Protein 8JNN (pdb70)

Organism: Porphyridium purpureum (NCBI:txid35688)

B-factor: mean 106.8, std 32.34, range [47.93, 183.46]

Radius of gyration: 31.14 Å; Cα contacts (8 Å, |Δi|>4): 110; chains: 1; bounding box: 94×41×76 Å

Secondary structure (DSSP, 8-state):
--S-SSGGGGSSS----S-------SSSTT----TTTTS-GGGSSS-SSSSSTT-TTTTTHHHHHHHHHHHHHTT-S-HHHHHHHHHTT--HHHHHHHHHTTTTS-----TTTS--TTSS--SS-----S---

Foldseek 3Di:
DDDDAFPCCVHDDNGPHDDDDDQDDDPDPVDDDQQLPPDDQLQFLAHPDDDQLRHQVNAPHPVVSRVRRVCVVVPVAGRPQLNVQSRVVDHNVRSRVVRNPPPPDDPPDDPVPDDDPVPDPDDPDDPDDPPDD

Sequence (133 aa):
EDFLQTGPERAGVGRQDKTVDAPPQFGEPGYVTPAYQRVKVSSLGISVFEDDANAVTKVGGIKAVMEVAEKVASGELKTEEFEEGLKAGLSLDLALEKMEEEAAAGDLLPDYLKPLPEDTPRKGMTWKNYVGR

Structure (mmCIF, N/CA/C/O backbone):
data_8JNN
#
_entry.id   8JNN
#
loop_
_atom_site.group_PDB
_atom_site.id
_atom_site.type_symbol
_atom_site.label_atom_id
_atom_site.label_alt_id
_atom_site.label_comp_id
_atom_site.label_asym_id
_atom_site.label_entity_id
_atom_site.label_seq_id
_atom_site.pdbx_PDB_ins_code
_atom_site.Cartn_x
_atom_site.Cartn_y
_atom_site.Cartn_z
_atom_site.occupancy
_atom_site.B_iso_or_equiv
_atom_site.auth_seq_id
_atom_site.auth_comp_id
_atom_site.auth_asym_id
_atom_site.auth_atom_id
_atom_site.pdbx_PDB_model_num
ATOM 1 N N . GLU A 1 161 ? 421.603 349.683 497.416 1.00 86.82 1 GLU A N 1
ATOM 2 C CA . GLU A 1 161 ? 420.435 350.496 497.104 1.00 86.82 1 GLU A CA 1
ATOM 3 C C . GLU A 1 161 ? 419.705 350.881 498.384 1.00 86.82 1 GLU A C 1
ATOM 4 O O . GLU A 1 161 ? 420.300 351.424 499.308 1.00 86.82 1 GLU A O 1
ATOM 10 N N . ASP A 1 162 ? 418.416 350.561 498.443 1.00 91.10 2 ASP A N 1
ATOM 11 C CA . ASP A 1 162 ? 417.559 350.955 499.553 1.00 91.10 2 ASP A CA 1
ATOM 12 C C . ASP A 1 162 ? 416.535 349.861 499.814 1.00 91.10 2 ASP A C 1
ATOM 13 O O . ASP A 1 162 ? 416.758 348.700 499.457 1.00 91.10 2 ASP A O 1
ATOM 18 N N . PHE A 1 163 ? 415.434 350.236 500.453 1.00 80.14 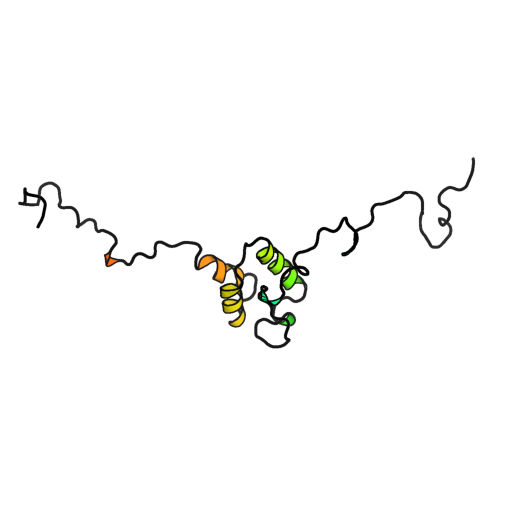3 PHE A N 1
ATOM 19 C CA . PHE A 1 163 ? 414.524 349.341 501.132 1.00 80.14 3 PHE A CA 1
ATOM 20 C C . PHE A 1 163 ? 413.881 348.344 500.180 1.00 80.14 3 PHE A C 1
ATOM 21 O O . PHE A 1 163 ? 413.909 348.515 498.959 1.00 80.14 3 PHE A O 1
ATOM 29 N N . LEU A 1 164 ? 413.390 347.252 500.778 1.00 73.95 4 LEU A N 1
ATOM 30 C CA . LEU A 1 164 ? 412.556 346.243 500.142 1.00 73.95 4 LEU A CA 1
ATOM 31 C C . LEU A 1 164 ? 411.530 346.821 499.195 1.00 73.95 4 LEU A C 1
ATOM 32 O O . LEU A 1 164 ? 410.781 347.741 499.524 1.00 73.95 4 LEU A O 1
ATOM 37 N N . GLN A 1 165 ? 411.553 346.285 498.010 1.00 86.23 5 GLN A N 1
ATOM 38 C CA . GLN A 1 165 ? 410.475 346.361 497.061 1.00 86.23 5 GLN A CA 1
ATOM 39 C C . GLN A 1 165 ? 409.869 344.966 497.076 1.00 86.23 5 GLN A C 1
ATOM 40 O O . GLN A 1 165 ? 410.590 343.979 497.260 1.00 86.23 5 GLN A O 1
ATOM 46 N N . THR A 1 166 ? 408.536 344.903 496.943 1.00 86.10 6 THR A N 1
ATOM 47 C CA . THR A 1 166 ? 407.770 343.691 496.666 1.00 86.10 6 THR A CA 1
ATOM 48 C C . THR A 1 166 ? 408.010 342.572 497.667 1.00 86.10 6 THR A C 1
ATOM 49 O O . THR A 1 166 ? 408.708 341.616 497.347 1.00 86.10 6 THR A O 1
ATOM 53 N N . GLY A 1 167 ? 407.473 342.706 498.877 1.00 91.92 7 GLY A N 1
ATOM 54 C CA . GLY A 1 167 ? 407.760 341.831 500.001 1.00 91.92 7 GLY A CA 1
ATOM 55 C C . GLY A 1 167 ? 407.667 340.315 499.854 1.00 91.92 7 GLY A C 1
ATOM 56 O O . GLY A 1 167 ? 408.605 339.591 500.190 1.00 91.92 7 GLY A O 1
ATOM 57 N N . PRO A 1 168 ? 406.533 339.794 499.393 1.00 90.21 8 PRO A N 1
ATOM 58 C CA . PRO A 1 168 ? 406.404 338.333 499.283 1.00 90.21 8 PRO A CA 1
ATOM 59 C C . PRO A 1 168 ? 407.101 337.701 498.089 1.00 90.21 8 PRO A C 1
ATOM 60 O O . PRO A 1 168 ? 406.775 336.558 497.760 1.00 90.21 8 PRO A O 1
ATOM 64 N N . GLU A 1 169 ? 408.053 338.381 497.448 1.00 85.74 9 GLU A N 1
ATOM 65 C CA . GLU A 1 169 ? 408.579 337.913 496.169 1.00 85.74 9 GLU A CA 1
ATOM 66 C C . GLU A 1 169 ? 409.411 336.643 496.315 1.00 85.74 9 GLU A C 1
ATOM 67 O O . GLU A 1 169 ? 409.551 335.874 495.360 1.00 85.74 9 GLU A O 1
ATOM 73 N N . ARG A 1 170 ? 409.946 336.390 497.505 1.00 91.82 10 ARG A N 1
ATOM 74 C CA . ARG A 1 170 ? 410.679 335.152 497.764 1.00 91.82 10 ARG A CA 1
ATOM 75 C C . ARG A 1 170 ? 409.802 334.183 498.550 1.00 91.82 10 ARG A C 1
ATOM 76 O O . ARG A 1 170 ? 410.268 333.251 499.199 1.00 91.82 10 ARG A O 1
ATOM 84 N N . ALA A 1 171 ? 408.501 334.422 498.472 1.00 94.57 11 ALA A N 1
ATOM 85 C CA . ALA A 1 171 ? 407.538 333.620 499.207 1.00 94.57 11 ALA A CA 1
ATOM 86 C C . ALA A 1 171 ? 406.322 333.434 498.318 1.00 94.57 11 ALA A C 1
ATOM 87 O O . ALA A 1 171 ? 406.355 333.742 497.125 1.00 94.57 11 ALA A O 1
ATOM 89 N N . GLY A 1 172 ? 405.232 332.961 498.934 1.00 105.86 12 GLY A N 1
ATOM 90 C CA . GLY A 1 172 ? 404.171 332.300 498.182 1.00 105.86 12 GLY A CA 1
ATOM 91 C C . GLY A 1 172 ? 403.361 333.222 497.289 1.00 105.86 12 GLY A C 1
ATOM 92 O O . GLY A 1 172 ? 402.976 332.841 496.181 1.00 105.86 12 GLY A O 1
ATOM 93 N N . VAL A 1 173 ? 403.083 334.437 497.755 1.00 104.07 13 VAL A N 1
ATOM 94 C CA . VAL A 1 173 ? 402.397 335.421 496.925 1.00 104.07 13 VAL A CA 1
ATOM 95 C C . VAL A 1 173 ? 403.413 335.909 495.905 1.00 104.07 13 VAL A C 1
ATOM 96 O O . VAL A 1 173 ? 404.619 335.845 496.150 1.00 104.07 13 VAL A O 1
ATOM 100 N N . GLY A 1 174 ? 402.956 336.330 494.735 1.00 98.83 14 GLY A N 1
ATOM 101 C CA . GLY A 1 174 ? 403.907 336.753 493.733 1.00 98.83 14 GLY A CA 1
ATOM 102 C C . GLY A 1 174 ? 404.582 338.081 494.006 1.00 98.83 14 GLY A C 1
ATOM 103 O O . GLY A 1 174 ? 405.748 338.125 494.408 1.00 98.83 14 GLY A O 1
ATOM 104 N N . ARG A 1 175 ? 403.845 339.173 493.853 1.00 90.72 15 ARG A N 1
ATOM 105 C CA . ARG A 1 175 ? 404.518 340.445 493.663 1.00 90.72 15 ARG A CA 1
ATOM 106 C C . ARG A 1 175 ? 404.174 341.475 494.720 1.00 90.72 15 ARG A C 1
ATOM 107 O O . ARG A 1 175 ? 405.072 342.029 495.351 1.00 90.72 15 ARG A O 1
ATOM 115 N N . GLN A 1 176 ? 402.880 341.718 494.921 1.00 88.79 16 GLN A N 1
ATOM 116 C CA . GLN A 1 176 ? 402.332 342.736 495.817 1.00 88.79 16 GLN A CA 1
ATOM 117 C C . GLN A 1 176 ? 402.885 344.129 495.557 1.00 88.79 16 GLN A C 1
ATOM 118 O O . GLN A 1 176 ? 403.104 344.893 496.494 1.00 88.79 16 GLN A O 1
ATOM 124 N N . ASP A 1 177 ? 403.104 344.494 494.298 1.00 90.46 17 ASP A N 1
ATOM 125 C CA . ASP A 1 177 ? 403.634 345.822 494.031 1.00 90.46 17 ASP A CA 1
ATOM 126 C C . ASP A 1 177 ? 402.541 346.822 493.713 1.00 90.46 17 ASP A C 1
ATOM 127 O O . ASP A 1 177 ? 402.386 347.821 494.422 1.00 90.46 17 ASP A O 1
ATOM 132 N N . LYS A 1 178 ? 401.784 346.580 492.653 1.00 92.99 18 LYS A N 1
ATOM 133 C CA . LYS A 1 178 ? 400.934 347.598 492.063 1.00 92.99 18 LYS A CA 1
ATOM 134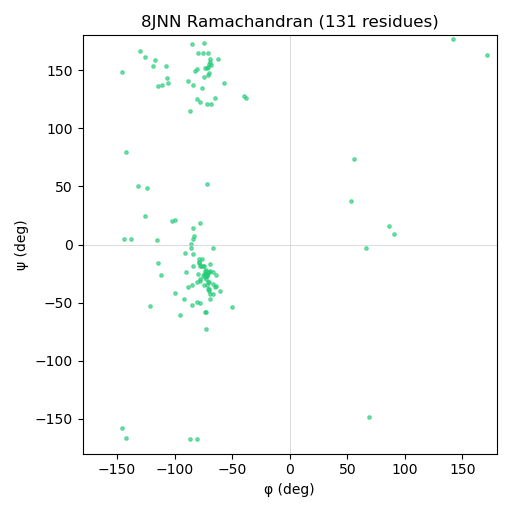 C C . LYS A 1 178 ? 399.475 347.262 492.301 1.00 92.99 18 LYS A C 1
ATOM 135 O O . LYS A 1 178 ? 399.072 346.105 492.169 1.00 92.99 18 LYS A O 1
ATOM 141 N N . THR A 1 179 ? 398.698 348.279 492.653 1.00 89.60 19 THR A N 1
ATOM 142 C CA . THR A 1 179 ? 3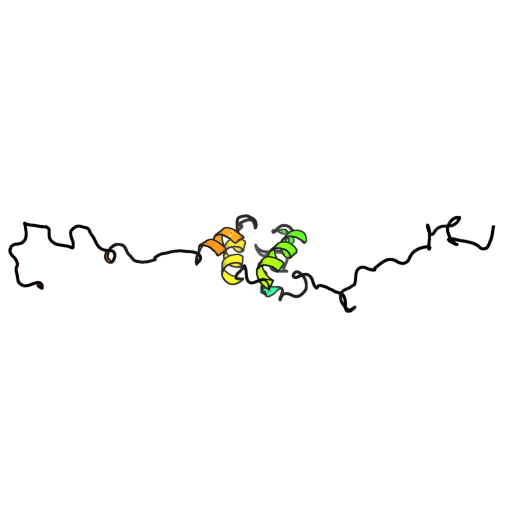97.270 348.123 492.865 1.00 89.60 19 THR A CA 1
ATOM 143 C C . THR A 1 179 ? 396.558 347.881 491.547 1.00 89.60 19 THR A C 1
ATOM 144 O O . THR A 1 179 ? 396.954 348.406 490.504 1.00 89.60 19 THR A O 1
ATOM 148 N N . VAL A 1 180 ? 395.484 347.100 491.605 1.00 95.95 20 VAL A N 1
ATOM 149 C CA . VAL A 1 180 ? 394.694 346.752 490.436 1.00 95.95 20 VAL A CA 1
ATOM 150 C C . VAL A 1 180 ? 393.226 347.012 490.737 1.00 95.95 20 VAL A C 1
ATOM 151 O O . VAL A 1 180 ? 392.830 347.227 491.883 1.00 95.95 20 VAL A O 1
ATOM 155 N N . ASP A 1 181 ? 392.417 347.006 489.685 1.00 97.62 21 ASP A N 1
ATOM 156 C CA . ASP A 1 181 ? 390.976 347.084 489.863 1.00 97.62 21 ASP A CA 1
ATOM 157 C C . ASP A 1 181 ? 390.408 345.709 490.188 1.00 97.62 21 ASP A C 1
ATOM 158 O O . ASP A 1 181 ? 390.921 344.682 489.743 1.00 97.62 21 ASP A O 1
ATOM 163 N N . ALA A 1 182 ? 389.330 345.694 490.967 1.00 84.28 22 ALA A N 1
ATOM 164 C CA . ALA A 1 182 ? 388.684 344.446 491.343 1.00 84.28 22 ALA A CA 1
ATOM 165 C C . ALA A 1 182 ? 387.384 344.286 490.578 1.00 84.28 22 ALA A C 1
ATOM 166 O O . ALA A 1 182 ? 386.659 345.275 490.397 1.00 84.28 22 ALA A O 1
ATOM 168 N N . PRO A 1 183 ? 387.056 343.092 490.100 1.00 79.53 23 PRO A N 1
ATOM 169 C CA . PRO A 1 183 ? 385.742 342.865 489.515 1.00 79.53 23 PRO A CA 1
ATOM 170 C C . PRO A 1 183 ? 384.668 342.923 490.581 1.00 79.53 23 PRO A C 1
ATOM 171 O O . PRO A 1 183 ? 384.712 342.168 491.562 1.00 79.53 23 PRO A O 1
ATOM 175 N N . PRO A 1 184 ? 383.704 343.822 490.442 1.00 80.25 24 PRO A N 1
ATOM 176 C CA . PRO A 1 184 ? 382.720 344.012 491.506 1.00 80.25 24 PRO A CA 1
ATOM 177 C C . PRO A 1 184 ? 381.707 342.885 491.553 1.00 80.25 24 PRO A C 1
ATOM 178 O O . PRO A 1 184 ? 381.309 342.330 490.531 1.00 80.25 24 PRO A O 1
ATOM 182 N N . GLN A 1 185 ? 381.297 342.546 492.769 1.00 84.18 25 GLN A N 1
ATOM 183 C CA . GLN A 1 185 ? 380.297 341.520 492.996 1.00 84.18 25 GLN A CA 1
ATOM 184 C C . GLN A 1 185 ? 378.913 342.142 492.916 1.00 84.18 25 GLN A C 1
ATOM 185 O O . GLN A 1 185 ? 378.752 343.286 492.503 1.00 84.18 25 GLN A O 1
ATOM 191 N N . PHE A 1 186 ? 377.904 341.391 493.356 1.00 80.99 26 PHE A N 1
ATOM 192 C CA . PHE A 1 186 ? 376.520 341.778 493.106 1.00 80.99 26 PHE A CA 1
ATOM 193 C C . PHE A 1 186 ? 376.093 342.975 493.946 1.00 80.99 26 PHE A C 1
ATOM 194 O O . PHE A 1 186 ? 375.302 343.806 493.490 1.00 80.99 26 PHE A O 1
ATOM 202 N N . GLY A 1 187 ? 376.599 343.087 495.171 1.00 80.20 27 GLY A N 1
ATOM 203 C CA . GLY A 1 187 ? 376.120 344.143 496.048 1.00 80.20 27 GLY A CA 1
ATOM 204 C C . GLY A 1 187 ? 376.889 345.441 495.902 1.00 80.20 27 GLY A C 1
ATOM 205 O O . GLY A 1 187 ? 376.309 346.525 495.982 1.00 80.20 27 GLY A O 1
ATOM 206 N N . GLU A 1 188 ? 378.200 345.347 495.684 1.00 79.38 28 GLU A N 1
ATOM 207 C CA . GLU A 1 188 ? 379.080 346.503 495.691 1.00 79.38 28 GLU A CA 1
ATOM 208 C C . GLU A 1 188 ? 378.813 347.356 494.442 1.00 79.38 28 GLU A C 1
ATOM 209 O O . GLU A 1 188 ? 378.351 346.834 493.429 1.00 79.38 28 GLU A O 1
ATOM 215 N N . PRO A 1 189 ? 379.059 348.678 494.496 1.00 81.33 29 PRO A N 1
ATOM 216 C CA . PRO A 1 189 ? 378.302 349.584 493.622 1.00 81.33 29 PRO A CA 1
ATOM 217 C C . PRO A 1 189 ? 378.729 349.597 492.170 1.00 81.33 29 PRO A C 1
ATOM 218 O O . PRO A 1 189 ? 378.009 350.158 491.338 1.00 81.33 29 PRO A O 1
ATOM 222 N N . GLY A 1 190 ? 379.870 349.025 491.828 1.00 81.79 30 GLY A N 1
ATOM 223 C CA . GLY A 1 190 ? 380.273 349.059 490.441 1.00 81.79 30 GLY A CA 1
ATOM 224 C C . GLY A 1 190 ? 379.684 347.978 489.564 1.00 81.79 30 GLY A C 1
ATOM 225 O O . GLY A 1 190 ? 380.161 347.783 488.443 1.00 81.79 30 GLY A O 1
ATOM 226 N N . TYR A 1 191 ? 378.658 347.273 490.023 1.00 81.54 31 TYR A N 1
ATOM 227 C CA . TYR A 1 191 ? 378.189 346.085 489.328 1.00 81.54 31 TYR A CA 1
ATOM 228 C C . TYR A 1 191 ? 377.304 346.465 488.163 1.00 81.54 31 TYR A C 1
ATOM 229 O O . TYR A 1 191 ? 376.308 347.171 488.338 1.00 81.54 31 TYR A O 1
ATOM 238 N N . VAL A 1 192 ? 377.657 345.987 486.976 1.00 85.22 32 VAL A N 1
ATOM 239 C CA . VAL A 1 192 ? 376.678 345.866 485.906 1.00 85.22 32 VAL A CA 1
ATOM 240 C C . VAL A 1 192 ? 376.005 344.508 486.091 1.00 85.22 32 VAL A C 1
ATOM 241 O O . VAL A 1 192 ? 376.650 343.463 486.041 1.00 85.22 32 VAL A O 1
ATOM 245 N N . THR A 1 193 ? 374.718 344.523 486.393 1.00 86.86 33 THR A N 1
ATOM 246 C CA . THR A 1 193 ? 374.029 343.278 486.681 1.00 86.86 33 THR A CA 1
ATOM 247 C C . THR A 1 193 ? 373.728 342.554 485.378 1.00 86.86 33 THR A C 1
ATOM 248 O O . THR A 1 193 ? 373.102 343.137 484.485 1.00 86.86 33 THR A O 1
ATOM 252 N N . PRO A 1 194 ? 374.183 341.319 485.210 1.00 87.37 34 PRO A N 1
ATOM 253 C CA . PRO A 1 194 ? 373.834 340.573 484.005 1.00 87.37 34 PRO A CA 1
ATOM 254 C C . PRO A 1 194 ? 372.367 340.194 484.027 1.00 87.37 34 PRO A C 1
ATOM 255 O O . PRO A 1 194 ? 371.747 340.098 485.085 1.00 87.37 34 PRO A O 1
ATOM 259 N N . ALA A 1 195 ? 371.811 339.990 482.839 1.00 91.16 35 ALA A N 1
ATOM 260 C CA . ALA A 1 195 ? 370.372 339.839 482.728 1.00 91.16 35 ALA A CA 1
ATOM 261 C C . ALA A 1 195 ? 369.899 338.458 483.132 1.00 91.16 35 ALA A C 1
ATOM 262 O O . ALA A 1 195 ? 368.697 338.261 483.315 1.00 91.16 35 ALA A O 1
ATOM 264 N N . TYR A 1 196 ? 370.803 337.502 483.291 1.00 93.00 36 TYR A N 1
ATOM 265 C CA . TYR A 1 196 ? 370.353 336.166 483.643 1.00 93.00 36 TYR A CA 1
ATOM 266 C C . TYR A 1 196 ? 370.120 335.980 485.128 1.00 93.00 36 TYR A C 1
ATOM 267 O O . TYR A 1 196 ? 369.839 334.853 485.542 1.00 93.00 36 TYR A O 1
ATOM 276 N N . GLN A 1 197 ? 370.193 337.033 485.939 1.00 90.04 37 GLN A N 1
ATOM 277 C CA . GLN A 1 197 ? 369.903 336.909 487.361 1.00 90.04 37 GLN A CA 1
ATOM 278 C C . GLN A 1 197 ? 369.067 338.056 487.909 1.00 90.04 37 GLN A C 1
ATOM 279 O O . GLN A 1 197 ? 368.832 338.108 489.119 1.00 90.04 37 GLN A O 1
ATOM 285 N N . ARG A 1 198 ? 368.606 338.971 487.062 1.00 96.18 38 ARG A N 1
ATOM 286 C CA . ARG A 1 198 ? 367.682 340.000 487.501 1.00 96.18 38 ARG A CA 1
ATOM 287 C C . ARG A 1 198 ? 366.307 339.886 486.873 1.00 96.18 38 ARG A C 1
ATOM 28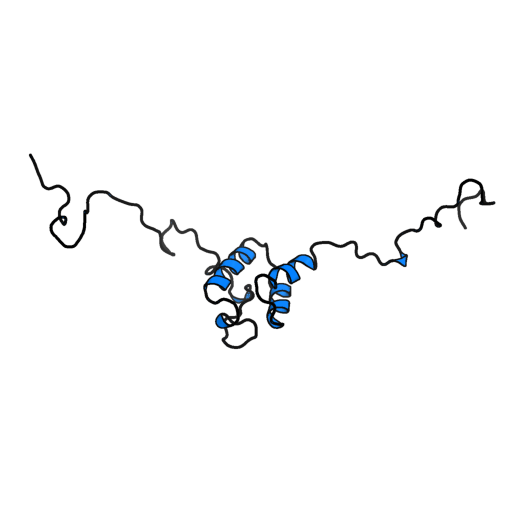8 O O . ARG A 1 198 ? 365.366 340.495 487.387 1.00 96.18 38 ARG A O 1
ATOM 296 N N . VAL A 1 199 ? 366.157 339.124 485.794 1.00 98.67 39 VAL A N 1
ATOM 297 C CA . VAL A 1 199 ? 364.870 339.028 485.126 1.00 98.67 39 VAL A CA 1
ATOM 298 C C . VAL A 1 199 ? 364.005 338.041 485.895 1.00 98.67 39 VAL A C 1
ATOM 299 O O . VAL A 1 199 ? 364.520 337.156 486.589 1.00 98.67 39 VAL A O 1
ATOM 303 N N . LYS A 1 200 ? 362.692 338.240 485.850 1.00 99.19 40 LYS A N 1
ATOM 304 C CA . LYS A 1 200 ? 361.776 337.279 486.434 1.00 99.19 40 LYS A CA 1
ATOM 305 C C . LYS A 1 200 ? 361.882 335.973 485.668 1.00 99.19 40 LYS A C 1
ATOM 306 O O . LYS A 1 200 ? 361.768 335.957 484.441 1.00 99.19 40 LYS A O 1
ATOM 312 N N . VAL A 1 201 ? 362.124 334.887 486.394 1.00 96.36 41 VAL A N 1
ATOM 313 C CA . VAL A 1 201 ? 362.525 333.614 485.809 1.00 96.36 41 VAL A CA 1
ATOM 314 C C . VAL A 1 201 ? 361.349 332.990 485.068 1.00 96.36 41 VAL A C 1
ATOM 315 O O . VAL A 1 201 ? 361.533 332.240 484.104 1.00 96.36 41 VAL A O 1
ATOM 319 N N . SER A 1 202 ? 360.129 333.359 485.458 1.00 100.34 42 SER A N 1
ATOM 320 C CA . SER A 1 202 ? 358.961 332.928 484.704 1.00 100.34 42 SER A CA 1
ATOM 321 C C . SER A 1 202 ? 358.875 333.620 483.352 1.00 100.34 42 SER A C 1
ATOM 322 O O . SER A 1 202 ? 358.250 333.091 482.429 1.00 100.34 42 SER A O 1
ATOM 325 N N . SER A 1 203 ? 359.491 334.792 483.208 1.00 102.27 43 SER A N 1
ATOM 326 C CA . SER A 1 203 ? 359.412 335.503 481.938 1.00 102.27 43 SER A CA 1
ATOM 327 C C . SER A 1 203 ? 360.457 334.998 480.956 1.00 102.27 43 SER A C 1
ATOM 328 O O . SER A 1 203 ? 360.458 335.388 479.786 1.00 102.27 43 SER A O 1
ATOM 331 N N . LEU A 1 204 ? 361.369 334.152 481.412 1.00 103.76 44 LEU A N 1
ATOM 332 C CA . LEU A 1 204 ? 362.205 333.423 480.476 1.00 103.76 44 LEU A CA 1
ATOM 333 C C . LEU A 1 204 ? 361.396 332.317 479.809 1.00 103.76 44 LEU A C 1
ATOM 334 O O . LEU A 1 204 ? 360.245 332.048 480.158 1.00 103.76 44 LEU A O 1
ATOM 339 N N . GLY A 1 205 ? 362.014 331.659 478.837 1.00 119.13 45 GLY A N 1
ATOM 340 C CA . GLY A 1 205 ? 361.364 330.507 478.243 1.00 119.13 45 GLY A CA 1
ATOM 341 C C . GLY A 1 205 ? 361.523 329.260 479.090 1.00 119.13 45 GLY A C 1
ATOM 342 O O . GLY A 1 205 ? 360.760 328.302 478.958 1.00 119.13 45 GLY A O 1
ATOM 343 N N . ILE A 1 206 ? 362.768 329.106 479.421 1.00 117.93 46 ILE A N 1
ATOM 344 C CA . ILE A 1 206 ? 363.214 327.920 480.131 1.00 117.93 46 ILE A CA 1
ATOM 345 C C . ILE A 1 206 ? 362.402 327.851 481.379 1.00 117.93 46 ILE A C 1
ATOM 346 O O . ILE A 1 206 ? 362.197 328.825 481.906 1.00 117.93 46 ILE A O 1
ATOM 351 N N . SER A 1 207 ? 361.945 326.703 481.795 1.00 120.47 47 SER A N 1
ATOM 352 C CA . SER A 1 207 ? 361.268 326.707 483.091 1.00 120.47 47 SER A CA 1
ATOM 353 C C . SER A 1 207 ? 362.210 326.045 484.013 1.00 120.47 47 SER A C 1
ATOM 354 O O . SER A 1 207 ? 362.517 324.998 483.658 1.00 120.47 47 SER A O 1
ATOM 357 N N . VAL A 1 208 ? 362.133 326.349 485.275 1.00 115.50 48 VAL A N 1
ATOM 358 C CA . VAL A 1 208 ? 363.194 325.772 486.083 1.00 115.50 48 VAL A CA 1
ATOM 359 C C . VAL A 1 208 ? 362.941 324.334 486.378 1.00 115.50 48 VAL A C 1
ATOM 360 O O . VAL A 1 208 ? 363.869 323.747 486.577 1.00 115.50 48 VAL A O 1
ATOM 364 N N . PHE A 1 209 ? 361.757 323.794 486.269 1.00 120.96 49 PHE A N 1
ATOM 365 C CA . PHE A 1 209 ? 361.541 322.405 486.687 1.00 120.96 49 PHE A CA 1
ATOM 366 C C . PHE A 1 209 ? 362.161 321.442 485.782 1.00 120.96 49 PHE A C 1
ATOM 367 O O . PHE A 1 209 ? 362.015 321.520 484.675 1.00 120.96 49 PHE A O 1
ATOM 375 N N . GLU A 1 210 ? 362.498 320.351 486.344 1.00 118.28 50 GLU A N 1
ATOM 376 C CA . GLU A 1 210 ? 363.373 319.467 485.578 1.00 118.28 50 GLU A CA 1
ATOM 377 C C . GLU A 1 210 ? 362.738 318.775 484.443 1.00 118.28 50 GLU A C 1
ATOM 378 O O . GLU A 1 210 ? 363.487 318.311 483.716 1.00 118.28 50 GLU A O 1
ATOM 384 N N . ASP A 1 211 ? 361.449 318.605 4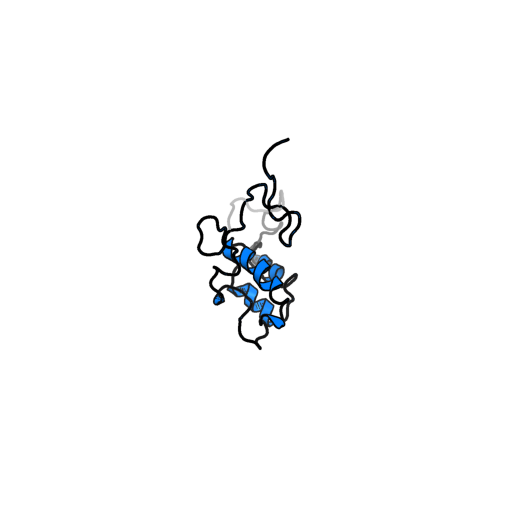84.402 1.00 122.28 51 ASP A N 1
ATOM 385 C CA . ASP A 1 211 ? 360.972 317.835 483.243 1.00 122.28 51 ASP A CA 1
ATOM 386 C C . ASP A 1 211 ? 359.688 318.362 482.711 1.00 122.28 51 ASP A C 1
ATOM 387 O O . ASP A 1 211 ? 358.686 317.909 482.965 1.00 122.28 51 ASP A O 1
ATOM 392 N N . ASP A 1 212 ? 359.883 319.394 481.987 1.00 123.50 52 ASP A N 1
ATOM 393 C CA . ASP A 1 212 ? 358.958 320.031 481.070 1.00 123.50 52 ASP A CA 1
ATOM 394 C C . ASP A 1 212 ? 359.750 320.074 479.768 1.00 123.50 52 ASP A C 1
ATOM 395 O O . ASP A 1 212 ? 360.970 319.976 479.777 1.00 123.50 52 ASP A O 1
ATOM 400 N N . ALA A 1 213 ? 359.095 320.245 478.653 1.00 120.34 53 ALA A N 1
ATOM 401 C CA . ALA A 1 213 ? 359.920 320.311 477.447 1.00 120.34 53 ALA A CA 1
ATOM 402 C C . ALA A 1 213 ? 360.769 321.567 477.482 1.00 120.34 53 ALA A C 1
ATOM 403 O O . ALA A 1 213 ? 361.558 321.665 476.607 1.00 120.34 53 ALA A O 1
ATOM 405 N N . ASN A 1 214 ? 360.652 322.444 478.462 1.00 119.60 54 ASN A N 1
ATOM 406 C CA . ASN A 1 214 ? 361.502 323.623 478.393 1.00 119.60 54 ASN A CA 1
ATOM 407 C C . ASN A 1 214 ? 362.310 323.700 479.682 1.00 119.60 54 ASN A C 1
ATOM 408 O O . ASN A 1 214 ? 362.352 324.737 480.342 1.00 119.60 54 ASN A O 1
ATOM 413 N N . ALA A 1 215 ? 362.917 322.587 480.064 1.00 115.56 55 ALA A N 1
ATOM 414 C CA . ALA A 1 215 ? 363.777 322.578 481.234 1.00 115.56 55 ALA A CA 1
ATOM 415 C C . ALA A 1 215 ? 365.149 323.136 480.890 1.00 115.56 55 ALA A C 1
ATOM 416 O O . ALA A 1 215 ? 365.513 323.268 479.722 1.00 115.56 55 ALA A O 1
ATOM 418 N N . VAL A 1 216 ? 365.907 323.471 481.937 1.00 111.65 56 VAL A N 1
ATOM 419 C CA . VAL A 1 216 ? 367.261 323.985 481.790 1.00 111.65 56 VAL A CA 1
ATOM 420 C C . VAL A 1 216 ? 368.170 322.993 481.095 1.00 111.65 56 VAL A C 1
ATOM 421 O O . VAL A 1 216 ? 368.949 323.378 480.223 1.00 111.65 56 VAL A O 1
ATOM 425 N N . THR A 1 217 ? 368.043 321.717 481.416 1.00 112.97 57 THR A N 1
ATOM 426 C CA . THR A 1 217 ? 368.895 320.680 480.864 1.00 112.97 57 THR A CA 1
ATOM 427 C C . THR A 1 217 ? 368.524 320.282 479.445 1.00 112.97 57 THR A C 1
ATOM 428 O O . THR A 1 217 ? 369.397 319.873 478.680 1.00 112.97 57 THR A O 1
ATOM 432 N N . LYS A 1 218 ? 367.249 320.397 479.068 1.00 107.98 58 LYS A N 1
ATOM 433 C CA . LYS A 1 218 ? 366.844 320.004 477.724 1.00 107.98 58 LYS A CA 1
ATOM 434 C C . LYS A 1 218 ? 367.209 321.065 476.698 1.00 107.98 58 LYS A C 1
ATOM 435 O O . LYS A 1 218 ? 367.462 320.744 475.533 1.00 107.98 58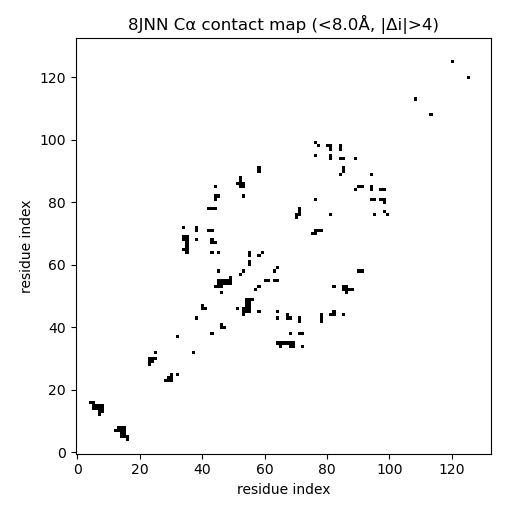 LYS A O 1
ATOM 441 N N . VAL A 1 219 ? 367.208 322.330 477.104 1.00 106.03 59 VAL A N 1
ATOM 442 C CA . VAL A 1 219 ? 367.803 323.426 476.351 1.00 106.03 59 VAL A CA 1
ATOM 443 C C . VAL A 1 219 ? 369.282 323.420 476.749 1.00 106.03 59 VAL A C 1
ATOM 444 O O . VAL A 1 219 ? 369.682 322.639 477.617 1.00 106.03 59 VAL A O 1
ATOM 448 N N . GLY A 1 220 ? 370.127 324.218 476.102 1.00 104.12 60 GLY A N 1
ATOM 449 C CA . GLY A 1 220 ? 371.555 324.151 476.359 1.00 104.12 60 GLY A CA 1
ATOM 450 C C . GLY A 1 220 ? 372.096 324.686 477.676 1.00 104.12 60 GLY A C 1
ATOM 451 O O . GLY A 1 220 ? 373.037 325.482 477.677 1.00 104.12 60 GLY A O 1
ATOM 452 N N . GLY A 1 221 ? 371.536 324.240 478.797 1.00 105.71 61 GLY A N 1
ATOM 453 C CA . GLY A 1 221 ? 372.125 324.380 480.120 1.00 105.71 61 GLY A CA 1
ATOM 454 C C . GLY A 1 221 ? 372.183 325.802 480.644 1.00 105.71 61 GLY A C 1
ATOM 455 O O . GLY A 1 221 ? 371.322 326.640 480.366 1.00 105.71 61 GLY A O 1
ATOM 456 N N . ILE A 1 222 ? 373.221 326.066 481.438 1.00 103.81 62 ILE A N 1
ATOM 457 C CA . ILE A 1 222 ? 373.448 327.384 482.013 1.00 103.81 62 ILE A CA 1
ATOM 458 C C . ILE A 1 222 ? 373.728 328.433 480.948 1.00 103.81 62 ILE A C 1
ATOM 459 O O . ILE A 1 222 ? 373.240 329.567 481.079 1.00 103.81 62 ILE A O 1
ATOM 464 N N . LYS A 1 223 ? 374.420 328.073 479.864 1.00 102.47 63 LYS A N 1
ATOM 465 C CA . LYS A 1 223 ? 374.750 329.028 478.811 1.00 102.47 63 LYS A CA 1
ATOM 466 C C . LYS A 1 223 ? 373.511 329.517 478.075 1.00 102.47 63 LYS A C 1
ATOM 467 O O . LYS A 1 223 ? 373.447 330.682 477.671 1.00 102.47 63 LYS A O 1
ATOM 473 N N . ALA A 1 224 ? 372.507 328.655 477.925 1.00 102.56 64 ALA A N 1
ATOM 474 C CA . ALA A 1 224 ? 371.331 329.018 477.146 1.00 102.56 64 ALA A CA 1
ATOM 475 C C . ALA A 1 224 ? 370.464 330.019 477.884 1.00 102.56 64 ALA A C 1
ATOM 476 O O . ALA A 1 224 ? 369.789 330.840 477.259 1.00 102.56 64 ALA A O 1
ATOM 478 N N . VAL A 1 225 ? 370.473 329.970 479.212 1.00 105.16 65 VAL A N 1
ATOM 479 C CA . VAL A 1 225 ? 369.657 330.888 479.999 1.00 105.16 65 VAL A CA 1
ATOM 480 C C . VAL A 1 225 ? 370.222 332.299 479.920 1.00 105.16 65 VAL A C 1
ATOM 481 O O . VAL A 1 225 ? 369.474 333.285 479.912 1.00 105.16 65 VAL A O 1
ATOM 485 N N . MET A 1 226 ? 371.543 332.416 479.798 1.00 105.98 66 MET A N 1
ATOM 486 C CA . MET A 1 226 ? 372.160 333.733 479.719 1.00 105.98 66 MET A CA 1
ATOM 487 C C . MET A 1 226 ? 371.821 334.430 478.408 1.00 105.98 66 MET A C 1
ATOM 488 O O . MET A 1 226 ? 371.399 335.590 478.413 1.00 105.98 66 MET A O 1
ATOM 493 N N . GLU A 1 227 ? 371.938 333.723 477.283 1.00 110.66 67 GLU A N 1
ATOM 494 C CA . GLU A 1 227 ? 371.737 334.362 475.986 1.00 110.66 67 GLU A CA 1
ATOM 495 C C . GLU A 1 227 ? 370.264 334.628 475.707 1.00 110.66 67 GLU A C 1
ATOM 496 O O . GLU A 1 227 ? 369.928 335.437 474.836 1.00 110.66 67 GLU A O 1
ATOM 502 N N . VAL A 1 228 ? 369.367 333.951 476.420 1.00 109.93 68 VAL A N 1
ATOM 503 C CA . VAL A 1 228 ? 367.954 334.268 476.274 1.00 109.93 68 VAL A CA 1
ATOM 504 C C . VAL A 1 228 ? 367.607 335.494 477.102 1.00 109.93 68 VAL A C 1
ATOM 505 O O . VAL A 1 228 ? 366.795 336.329 476.687 1.00 109.93 68 VAL A O 1
ATOM 509 N N . ALA A 1 229 ? 368.277 335.675 478.236 1.00 106.07 69 ALA A N 1
ATOM 510 C CA . ALA A 1 229 ? 367.874 336.717 479.170 1.00 106.07 69 ALA A CA 1
ATOM 511 C C . ALA A 1 229 ? 368.263 338.106 478.680 1.00 106.07 69 ALA A C 1
ATOM 512 O O . ALA A 1 229 ? 367.631 339.099 479.053 1.00 106.07 69 ALA A O 1
ATOM 514 N N . GLU A 1 230 ? 369.298 338.207 477.845 1.00 116.87 70 GLU A N 1
ATOM 515 C CA . GLU A 1 230 ? 369.541 339.494 477.205 1.00 116.87 70 GLU A CA 1
ATOM 516 C C . GLU A 1 230 ? 368.480 339.780 476.155 1.00 116.87 70 GLU A C 1
ATOM 517 O O . GLU A 1 230 ? 368.176 340.940 475.869 1.00 116.87 70 GLU A O 1
ATOM 523 N N . LYS A 1 231 ? 367.896 338.736 475.572 1.00 121.30 71 LYS A N 1
ATOM 524 C CA . LYS A 1 231 ? 366.845 338.960 474.589 1.00 121.30 71 LYS A CA 1
ATOM 525 C C . LYS A 1 231 ? 365.540 339.364 475.260 1.00 121.30 71 LYS A C 1
ATOM 526 O O . LYS A 1 231 ? 364.651 339.928 474.615 1.00 121.30 71 LYS A O 1
ATOM 532 N N . VAL A 1 232 ? 365.407 339.090 476.552 1.00 115.43 72 VAL A N 1
ATOM 533 C CA . VAL A 1 232 ? 364.205 339.427 477.300 1.00 115.43 72 VAL A CA 1
ATOM 534 C C . VAL A 1 232 ? 364.308 340.802 477.944 1.00 115.43 72 VAL A C 1
ATOM 535 O O . VAL A 1 232 ? 363.382 341.606 477.841 1.00 115.43 72 VAL A O 1
ATOM 539 N N . ALA A 1 233 ? 365.432 341.090 478.601 1.00 117.36 73 ALA A N 1
ATOM 540 C CA . ALA A 1 233 ? 365.561 342.351 479.323 1.00 117.36 73 ALA A CA 1
ATOM 541 C C . ALA A 1 233 ? 365.721 343.526 478.369 1.00 117.36 73 ALA A C 1
ATOM 542 O O . ALA A 1 233 ? 365.385 344.664 478.712 1.00 117.36 73 ALA A O 1
ATOM 544 N N . SER A 1 234 ? 366.235 343.274 477.166 1.00 124.33 74 SER A N 1
ATOM 545 C CA . SER A 1 234 ? 366.287 344.332 476.164 1.00 124.33 74 SER A CA 1
ATOM 546 C C . SER A 1 234 ? 364.920 344.559 475.540 1.00 124.33 74 SER A C 1
ATOM 547 O O . SER A 1 234 ? 364.675 345.600 474.922 1.00 124.33 74 SER A O 1
ATOM 550 N N . GLY A 1 235 ? 364.020 343.591 475.677 1.00 129.43 75 GLY A N 1
ATOM 551 C CA . GLY A 1 235 ? 362.724 343.650 475.039 1.00 129.43 75 GLY A CA 1
ATOM 552 C C . GLY A 1 235 ? 362.696 343.018 473.671 1.00 129.43 75 GLY A C 1
ATOM 553 O O . GLY A 1 235 ? 361.694 343.156 472.962 1.00 129.43 75 GLY A O 1
ATOM 554 N N . GLU A 1 236 ? 363.767 342.329 473.279 1.00 131.34 76 GLU A N 1
ATOM 555 C CA . GLU A 1 236 ? 363.841 341.768 471.937 1.00 131.34 76 GLU A CA 1
ATOM 556 C C . GLU A 1 236 ? 362.913 340.573 471.789 1.00 131.34 76 GLU A C 1
ATOM 557 O O . GLU A 1 236 ? 362.456 340.263 470.683 1.00 131.34 76 GLU A O 1
ATOM 563 N N . LEU A 1 237 ? 362.611 339.900 472.889 1.00 136.94 77 LEU A N 1
ATOM 564 C CA . LEU A 1 237 ? 361.830 338.679 472.850 1.00 136.94 77 LEU A CA 1
ATOM 565 C C . LEU A 1 237 ? 360.546 338.873 473.644 1.00 136.94 77 LEU A C 1
ATOM 566 O O . LEU A 1 237 ? 360.469 339.698 474.558 1.00 136.94 77 LEU A O 1
ATOM 571 N N . LYS A 1 238 ? 359.531 338.113 473.260 1.00 143.50 78 LYS A N 1
ATOM 572 C CA . LYS A 1 238 ? 358.246 338.079 473.939 1.00 143.50 78 LYS A CA 1
ATOM 573 C C . LYS A 1 238 ? 358.068 336.691 474.539 1.00 143.50 78 LYS A C 1
ATOM 574 O O . LYS A 1 238 ? 358.360 335.686 473.885 1.00 143.50 78 LYS A O 1
ATOM 580 N N . THR A 1 239 ? 357.595 336.638 475.782 1.00 139.70 79 THR A N 1
ATOM 581 C CA . THR A 1 239 ? 357.725 335.414 476.566 1.00 139.70 79 THR A CA 1
ATOM 582 C C . THR A 1 239 ? 356.688 334.369 476.181 1.00 139.70 79 THR A C 1
ATOM 583 O O . THR A 1 239 ? 356.831 333.192 476.526 1.00 139.70 79 THR A O 1
ATOM 587 N N . GLU A 1 240 ? 355.637 334.770 475.466 1.00 148.75 80 GLU A N 1
ATOM 588 C CA . GLU A 1 240 ? 354.499 333.876 475.290 1.00 148.75 80 GLU A CA 1
ATOM 589 C C . GLU A 1 240 ? 354.719 332.923 474.125 1.00 148.75 80 GLU A C 1
ATOM 590 O O . GLU A 1 240 ? 354.592 331.703 474.271 1.00 148.75 80 GLU A O 1
ATOM 596 N N . GLU A 1 241 ? 355.059 333.463 472.959 1.00 154.05 81 GLU A N 1
ATOM 597 C CA . GLU A 1 241 ? 355.165 332.632 471.768 1.00 154.05 81 GLU A CA 1
ATOM 598 C C . GLU A 1 241 ? 356.525 331.959 471.685 1.00 154.05 81 GLU A C 1
ATOM 599 O O . GLU A 1 241 ? 356.696 330.973 470.960 1.00 154.05 81 GLU A O 1
ATOM 605 N N . PHE A 1 242 ? 357.508 332.483 472.415 1.00 147.69 82 PHE A N 1
ATOM 606 C CA . PHE A 1 242 ? 358.807 331.825 472.461 1.00 147.69 82 PHE A CA 1
ATOM 607 C C . PHE A 1 242 ? 358.730 330.531 473.253 1.00 147.69 82 PHE A C 1
ATOM 608 O O . PHE A 1 242 ? 359.352 329.529 472.885 1.00 147.69 82 PHE A O 1
ATOM 616 N N . GLU A 1 243 ? 357.961 330.534 474.340 1.00 153.82 83 GLU A N 1
ATOM 617 C CA . GLU A 1 243 ? 357.810 329.332 475.146 1.00 153.82 83 GLU A CA 1
ATOM 618 C C . GLU A 1 243 ? 356.991 328.287 474.406 1.00 153.82 83 GLU A C 1
ATOM 619 O O . GLU A 1 243 ? 357.221 327.084 474.566 1.00 153.82 83 GLU A O 1
ATOM 625 N N . GLU A 1 244 ? 356.040 328.735 473.581 1.00 156.75 84 GLU A N 1
ATOM 626 C CA . GLU A 1 244 ? 355.139 327.818 472.888 1.00 156.75 84 GLU A CA 1
ATOM 627 C C . GLU A 1 244 ? 355.884 326.975 471.866 1.00 156.75 84 GLU A C 1
ATOM 628 O O . GLU A 1 244 ? 355.662 325.763 471.769 1.00 156.75 84 GLU A O 1
ATOM 634 N N . GLY A 1 245 ? 356.790 327.594 471.111 1.00 153.13 85 GLY A N 1
ATOM 635 C CA . GLY A 1 245 ? 357.595 326.829 470.179 1.00 153.13 85 GLY A CA 1
ATOM 636 C C . GLY A 1 245 ? 358.635 325.984 470.883 1.00 153.13 85 GLY A C 1
ATOM 637 O O . GLY A 1 245 ? 359.066 324.951 470.366 1.00 153.13 85 GLY A O 1
ATOM 638 N N . LEU A 1 246 ? 359.035 326.398 472.085 1.00 145.77 86 LEU A N 1
ATOM 639 C CA . LEU A 1 246 ? 360.025 325.636 472.833 1.00 145.77 86 LEU A CA 1
ATOM 640 C C . LEU A 1 246 ? 359.431 324.342 473.369 1.00 145.77 86 LEU A C 1
ATOM 641 O O . LEU A 1 246 ? 360.151 323.360 473.575 1.00 145.77 86 LEU A O 1
ATOM 646 N N . LYS A 1 247 ? 358.116 324.318 473.586 1.00 145.03 87 LYS A N 1
ATOM 647 C CA . LYS A 1 247 ? 357.474 323.110 474.090 1.00 145.03 87 LYS A CA 1
ATOM 648 C C . LYS A 1 247 ? 357.379 322.028 473.024 1.00 145.03 87 LYS A C 1
ATOM 649 O O . LYS A 1 247 ? 357.265 320.843 473.353 1.00 145.03 87 LYS A O 1
ATOM 655 N N . ALA A 1 248 ? 357.420 322.405 471.750 1.00 147.96 88 ALA A N 1
ATOM 656 C CA . ALA A 1 248 ? 357.381 321.439 470.663 1.00 147.96 88 ALA A CA 1
ATOM 657 C C . ALA A 1 248 ? 358.749 320.865 470.331 1.00 147.96 88 ALA A C 1
ATOM 658 O O . ALA A 1 248 ? 358.868 320.099 469.371 1.00 147.96 88 ALA A O 1
ATOM 660 N N . GLY A 1 249 ? 359.779 321.213 471.093 1.00 153.01 89 GLY A N 1
ATOM 661 C CA . GLY A 1 249 ? 361.100 320.698 470.834 1.00 153.01 89 GLY A CA 1
ATOM 662 C C . GLY A 1 249 ? 361.907 321.485 469.832 1.00 153.01 89 GLY A C 1
ATOM 663 O O . GLY A 1 249 ? 362.899 320.960 469.316 1.00 153.01 89 GLY A O 1
ATOM 664 N N . LEU A 1 250 ? 361.507 322.712 469.519 1.00 156.90 90 LEU A N 1
ATOM 665 C CA . LEU A 1 250 ? 362.331 323.549 468.665 1.00 156.90 90 LEU A CA 1
ATOM 666 C C . LEU A 1 250 ? 363.567 323.998 469.434 1.00 156.90 90 LEU A C 1
ATOM 667 O O . LEU A 1 250 ? 363.469 324.620 470.493 1.00 156.90 90 LEU A O 1
ATOM 672 N N . SER A 1 251 ? 364.737 323.645 468.906 1.00 165.61 91 SER A N 1
ATOM 673 C CA . SER A 1 251 ? 365.990 324.048 469.528 1.00 165.61 91 SER A CA 1
ATOM 674 C C . SER A 1 251 ? 366.169 325.552 469.401 1.00 165.61 91 SER A C 1
ATOM 675 O O . SER A 1 251 ? 365.649 326.173 468.472 1.00 165.61 91 SER A O 1
ATOM 678 N N . LEU A 1 252 ? 366.949 326.121 470.332 1.00 156.25 92 LEU A N 1
ATOM 679 C CA . LEU A 1 252 ? 366.877 327.552 470.634 1.00 156.25 92 LEU A CA 1
ATOM 680 C C . LEU A 1 252 ? 367.316 328.419 469.464 1.00 156.25 92 LEU A C 1
ATOM 681 O O . LEU A 1 252 ? 366.721 329.475 469.230 1.00 156.25 92 LEU A O 1
ATOM 686 N N . ASP A 1 253 ? 368.321 327.980 468.703 1.00 162.72 93 ASP A N 1
ATOM 687 C CA . ASP A 1 253 ? 368.796 328.769 467.569 1.00 162.72 93 ASP A CA 1
ATOM 688 C C . ASP A 1 253 ? 367.746 328.855 466.467 1.00 162.72 93 ASP A C 1
ATOM 689 O O . ASP A 1 253 ? 367.756 329.787 465.655 1.00 162.72 93 ASP A O 1
ATOM 694 N N . LEU A 1 254 ? 366.830 327.893 466.428 1.00 165.21 94 LEU A N 1
ATOM 695 C CA . LEU A 1 254 ? 365.690 327.932 465.532 1.00 165.21 94 LEU A CA 1
ATOM 696 C C . LEU A 1 254 ? 364.360 328.031 466.263 1.00 165.21 94 LEU A C 1
ATOM 697 O O . LEU A 1 254 ? 363.312 327.990 465.614 1.00 165.21 94 LEU A O 1
ATOM 702 N N . ALA A 1 255 ? 364.372 328.151 467.590 1.00 163.17 95 ALA A N 1
ATOM 703 C CA . ALA A 1 255 ? 363.128 328.426 468.299 1.00 163.17 95 ALA A CA 1
ATOM 704 C C . ALA A 1 255 ? 362.831 329.915 468.320 1.00 163.17 95 ALA A C 1
ATOM 705 O O . ALA A 1 255 ? 361.665 330.320 468.258 1.00 163.17 95 ALA A O 1
ATOM 707 N N . LEU A 1 256 ? 363.870 330.748 468.406 1.00 165.92 96 LEU A N 1
ATOM 708 C CA . LEU A 1 256 ? 363.638 332.172 468.625 1.00 165.92 96 LEU A CA 1
ATOM 709 C C . LEU A 1 256 ? 363.243 332.870 467.332 1.00 165.92 96 LEU A C 1
ATOM 710 O O . LEU A 1 256 ? 362.578 333.909 467.363 1.00 165.92 96 LEU A O 1
ATOM 715 N N . GLU A 1 257 ? 363.640 332.319 466.187 1.00 170.23 97 GLU A N 1
ATOM 716 C CA . GLU A 1 257 ? 363.253 332.923 464.920 1.00 170.23 97 GLU A CA 1
ATOM 717 C C . GLU A 1 257 ? 361.793 332.639 464.609 1.00 170.23 97 GLU A C 1
ATOM 718 O O . GLU A 1 257 ? 361.139 333.410 463.898 1.00 170.23 97 GLU A O 1
ATOM 724 N N . LYS A 1 258 ? 361.270 331.527 465.130 1.00 165.43 98 LYS A N 1
ATOM 725 C CA . LYS A 1 258 ? 359.893 331.144 464.852 1.00 165.43 98 LYS A CA 1
ATOM 726 C C . LYS A 1 258 ? 358.914 332.090 465.528 1.00 165.43 98 LYS A C 1
ATOM 727 O O . LYS A 1 258 ? 357.914 332.496 464.928 1.00 165.43 98 LYS A O 1
ATOM 733 N N . MET A 1 259 ? 359.193 332.463 466.775 1.00 159.72 99 MET A N 1
ATOM 734 C CA . MET A 1 259 ? 358.330 333.409 467.468 1.00 159.72 99 MET A CA 1
ATOM 735 C C . MET A 1 259 ? 358.519 334.824 466.938 1.00 159.72 99 MET A C 1
ATOM 736 O O . MET A 1 259 ? 357.602 335.650 467.012 1.00 159.72 99 MET A O 1
ATOM 741 N N . GLU A 1 260 ? 359.709 335.125 466.420 1.00 172.28 100 GLU A N 1
ATOM 742 C CA . GLU A 1 260 ? 360.019 336.492 466.020 1.00 172.28 100 GLU A CA 1
ATOM 743 C C . GLU A 1 260 ? 359.314 336.852 464.717 1.00 172.28 100 GLU A C 1
ATOM 744 O O . GLU A 1 260 ? 358.870 337.990 464.535 1.00 172.28 100 GLU A O 1
ATOM 750 N N . GLU A 1 261 ? 359.178 335.889 463.808 1.00 178.29 101 GLU A N 1
ATOM 751 C CA . GLU A 1 261 ? 358.639 336.158 462.483 1.00 178.29 101 GLU A CA 1
ATOM 752 C C . GLU A 1 261 ? 357.115 336.104 462.426 1.00 178.29 101 GLU A C 1
ATOM 753 O O . GLU A 1 261 ? 356.549 336.308 461.345 1.00 178.29 101 GLU A O 1
ATOM 759 N N . GLU A 1 262 ? 356.436 335.841 463.545 1.00 181.71 102 GLU A N 1
ATOM 760 C CA . GLU A 1 262 ? 354.979 335.743 463.510 1.00 181.71 102 GLU A CA 1
ATOM 761 C C . GLU A 1 262 ? 354.331 337.113 463.363 1.00 181.71 102 GLU A C 1
ATOM 762 O O . GLU A 1 262 ? 353.583 337.352 462.408 1.00 181.71 102 GLU A O 1
ATOM 768 N N . ALA A 1 263 ? 354.610 338.026 464.290 1.00 183.46 103 ALA A N 1
ATOM 769 C CA . ALA A 1 263 ? 354.098 339.386 464.215 1.00 183.46 103 ALA A CA 1
ATOM 770 C C . ALA A 1 263 ? 355.142 340.353 463.672 1.00 183.46 103 ALA A C 1
ATOM 771 O O . ALA A 1 263 ? 355.039 341.563 463.897 1.00 183.46 103 ALA A O 1
ATOM 773 N N . ALA A 1 264 ? 356.148 339.839 462.962 1.00 174.12 104 ALA A N 1
ATOM 774 C CA . ALA A 1 264 ? 357.160 340.707 462.370 1.00 174.12 104 ALA A CA 1
ATOM 775 C C . ALA A 1 264 ? 356.596 341.474 461.185 1.00 174.12 104 ALA A C 1
ATOM 776 O O . ALA A 1 264 ? 356.605 342.710 461.166 1.00 174.12 104 ALA A O 1
ATOM 778 N N . ALA A 1 265 ? 356.093 340.754 460.184 1.00 153.66 105 ALA A N 1
ATOM 779 C CA . ALA A 1 265 ? 355.656 341.3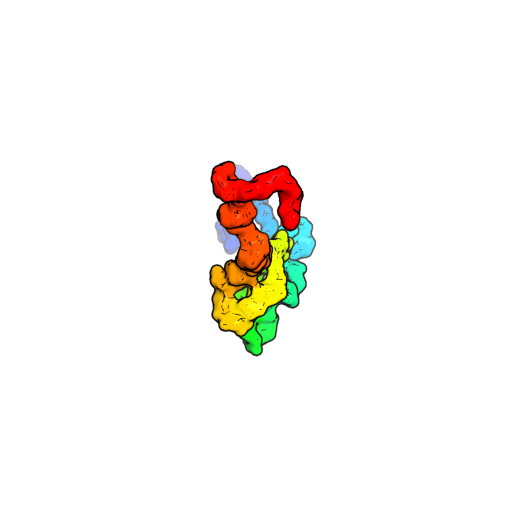97 458.955 1.00 153.66 105 ALA A CA 1
ATOM 780 C C . ALA A 1 265 ? 354.451 340.697 458.347 1.00 153.66 105 ALA A C 1
ATOM 781 O O . ALA A 1 265 ? 354.279 339.483 458.497 1.00 153.66 105 ALA A O 1
ATOM 783 N N . GLY A 1 266 ? 353.605 341.469 457.676 1.00 116.33 106 GLY A N 1
ATOM 784 C CA . GLY A 1 266 ? 352.512 340.922 456.906 1.00 116.33 106 GLY A CA 1
ATOM 785 C C . GLY A 1 266 ? 351.572 342.003 456.419 1.00 116.33 106 GLY A C 1
ATOM 786 O O . GLY A 1 266 ? 351.567 343.122 456.939 1.00 116.33 106 GLY A O 1
ATOM 787 N N . ASP A 1 267 ? 350.749 341.664 455.431 1.00 93.02 107 ASP A N 1
ATOM 788 C CA . ASP A 1 267 ? 349.763 342.613 454.936 1.00 93.02 107 ASP A CA 1
ATOM 789 C C . ASP A 1 267 ? 348.367 342.154 455.294 1.00 93.02 107 ASP A C 1
ATOM 790 O O . ASP A 1 267 ? 347.431 342.958 455.337 1.00 93.02 107 ASP A O 1
ATOM 795 N N . LEU A 1 268 ? 348.199 340.841 455.456 1.00 77.48 108 LEU A N 1
ATOM 796 C CA . LEU A 1 268 ? 347.063 340.183 456.091 1.00 77.48 108 LEU A CA 1
ATOM 797 C C . LEU A 1 268 ? 345.745 340.329 455.345 1.00 77.48 108 LEU A C 1
ATOM 798 O O . LEU A 1 268 ? 344.739 339.753 455.765 1.00 77.48 108 LEU A O 1
ATOM 803 N N . LEU A 1 269 ? 345.726 341.068 454.253 1.00 66.15 109 LEU A N 1
ATOM 804 C CA . LEU A 1 269 ? 344.490 341.286 453.541 1.00 66.15 109 LEU A CA 1
ATOM 805 C C . LEU A 1 269 ? 344.138 340.035 452.763 1.00 66.15 109 LEU A C 1
ATOM 806 O O . LEU A 1 269 ? 345.016 339.441 452.131 1.00 66.15 109 LEU A O 1
ATOM 811 N N . PRO A 1 270 ? 342.893 339.597 452.799 1.00 63.22 110 PRO A N 1
ATOM 812 C CA . PRO A 1 270 ? 342.495 338.461 451.980 1.00 63.22 110 PRO A CA 1
ATOM 813 C C . PRO A 1 270 ? 342.503 338.832 450.516 1.00 63.22 110 PRO A C 1
ATOM 814 O O . PRO A 1 270 ? 342.450 340.007 450.154 1.00 63.22 110 PRO A O 1
ATOM 818 N N . ASP A 1 271 ? 342.566 337.810 449.675 1.00 68.90 111 ASP A N 1
ATOM 819 C CA . ASP A 1 271 ? 342.726 337.987 448.243 1.00 68.90 111 ASP A CA 1
ATOM 820 C C . ASP A 1 271 ? 341.558 338.697 447.579 1.00 68.90 111 ASP A C 1
ATOM 821 O O . ASP A 1 271 ? 341.740 339.342 446.545 1.00 68.90 111 ASP A O 1
ATOM 826 N N . TYR A 1 272 ? 340.361 338.611 448.153 1.00 65.31 112 TYR A N 1
ATOM 827 C CA . TYR A 1 272 ? 339.224 339.190 447.456 1.00 65.31 112 TYR A CA 1
ATOM 828 C C . TYR A 1 272 ? 339.166 340.694 447.630 1.00 65.31 112 TYR A C 1
ATOM 829 O O . TYR A 1 272 ? 338.460 341.377 446.884 1.00 65.31 112 TYR A O 1
ATOM 838 N N . LEU A 1 273 ? 339.903 341.235 448.591 1.00 68.49 113 LEU A N 1
ATOM 839 C CA . LEU A 1 273 ? 339.891 342.672 448.800 1.00 68.49 113 LEU A CA 1
ATOM 840 C C . LEU A 1 273 ? 340.950 343.403 447.996 1.00 68.49 113 LEU A C 1
ATOM 841 O O . LEU A 1 273 ? 340.784 344.597 447.737 1.00 68.49 113 LEU A O 1
ATOM 846 N N . LYS A 1 274 ? 342.009 342.745 447.607 1.00 73.50 114 LYS A N 1
ATOM 847 C CA . LYS A 1 274 ? 343.037 343.512 446.918 1.00 73.50 114 LYS A CA 1
ATOM 848 C C . LYS A 1 274 ? 342.691 343.639 445.441 1.00 73.50 114 LYS A C 1
ATOM 849 O O . LYS A 1 274 ? 342.245 342.664 444.834 1.00 73.50 114 LYS A O 1
ATOM 855 N N . PRO A 1 275 ? 342.870 344.821 444.844 1.00 79.32 115 PRO A N 1
ATOM 856 C CA . PRO A 1 275 ? 342.267 345.100 443.536 1.00 79.32 115 PRO A CA 1
ATOM 857 C C . PRO A 1 275 ? 342.880 344.349 442.374 1.00 79.32 115 PRO A C 1
ATOM 858 O O . PRO A 1 275 ? 343.975 343.793 442.471 1.00 79.32 115 PRO A O 1
ATOM 862 N N . LEU A 1 276 ? 342.165 344.352 441.263 1.00 89.18 116 LEU A N 1
ATOM 863 C CA . LEU A 1 276 ? 342.474 343.618 440.052 1.00 89.18 116 LEU A CA 1
ATOM 864 C C . LEU A 1 276 ? 342.720 344.595 438.915 1.00 89.18 116 LEU A C 1
ATOM 865 O O . LEU A 1 276 ? 342.277 345.746 438.973 1.00 89.18 116 LEU A O 1
ATOM 870 N N . PRO A 1 277 ? 343.425 344.176 437.864 1.00 96.22 117 PRO A N 1
ATOM 871 C CA . PRO A 1 277 ? 343.555 345.057 436.696 1.00 96.22 117 PRO A CA 1
ATOM 872 C C . PRO A 1 277 ? 342.264 345.229 435.926 1.00 96.22 117 PRO A C 1
ATOM 873 O O . PRO A 1 277 ? 342.147 346.161 435.124 1.00 96.22 117 PRO A O 1
ATOM 877 N N . GLU A 1 278 ? 341.287 344.351 436.141 1.00 100.78 118 GLU A N 1
ATOM 878 C CA . GLU A 1 278 ? 340.017 344.483 435.442 1.00 100.78 118 GLU A CA 1
ATOM 879 C C . GLU A 1 278 ? 339.069 345.419 436.177 1.00 100.78 118 GLU A C 1
ATOM 880 O O . GLU A 1 278 ? 337.958 345.678 435.705 1.00 100.78 118 GLU A O 1
ATOM 886 N N . ASP A 1 279 ? 339.479 345.922 437.343 1.00 100.21 119 ASP A N 1
ATOM 887 C CA . ASP A 1 279 ? 338.622 346.839 438.083 1.00 100.21 119 ASP A CA 1
ATOM 888 C C . ASP A 1 279 ? 338.509 348.188 437.401 1.00 100.21 119 ASP A C 1
ATOM 889 O O . ASP A 1 279 ? 337.424 348.782 437.380 1.00 100.21 119 ASP A O 1
ATOM 894 N N . THR A 1 280 ? 339.607 348.695 436.858 1.00 93.68 120 THR A N 1
ATOM 895 C CA . THR A 1 280 ? 339.315 349.917 436.132 1.00 93.68 120 THR A CA 1
ATOM 896 C C . THR A 1 280 ? 338.926 349.600 434.696 1.00 93.68 120 THR A C 1
ATOM 897 O O . THR A 1 280 ? 339.466 348.668 434.095 1.00 93.68 120 THR A O 1
ATOM 901 N N . PRO A 1 281 ? 337.939 350.306 434.156 1.00 88.93 121 PRO A N 1
ATOM 902 C CA . PRO A 1 281 ? 337.567 350.084 432.758 1.00 88.93 121 PRO A CA 1
ATOM 903 C C . PRO A 1 281 ? 338.652 350.587 431.826 1.00 88.93 121 PRO A C 1
ATOM 904 O O . PRO A 1 281 ? 339.456 351.446 432.182 1.00 88.93 121 PRO A O 1
ATOM 908 N N . ARG A 1 282 ? 338.667 350.037 430.621 1.00 82.46 122 ARG A N 1
ATOM 909 C CA . ARG A 1 282 ? 339.766 350.289 429.713 1.00 82.46 122 ARG A CA 1
ATOM 910 C C . ARG A 1 282 ? 339.604 351.632 429.020 1.00 82.46 122 ARG A C 1
ATOM 911 O O . ARG A 1 282 ? 338.792 352.471 429.406 1.00 82.46 122 ARG A O 1
ATOM 919 N N . LYS A 1 283 ? 340.411 351.837 427.985 1.00 87.46 123 LYS A N 1
ATOM 920 C CA . LYS A 1 283 ? 340.494 353.157 427.383 1.00 87.46 123 LYS A CA 1
ATOM 921 C C . LYS A 1 283 ? 339.306 353.433 426.481 1.00 87.46 123 LYS A C 1
ATOM 922 O O . LYS A 1 283 ? 338.662 354.480 426.587 1.00 87.46 123 LYS A O 1
ATOM 928 N N . GLY A 1 284 ? 339.002 352.512 425.581 1.00 82.13 124 GLY A N 1
ATOM 929 C CA . GLY A 1 284 ? 337.953 352.776 424.623 1.00 82.13 124 GLY A CA 1
ATOM 930 C C . GLY A 1 284 ? 336.873 351.724 424.581 1.00 82.13 124 GLY A C 1
ATOM 931 O O . GLY A 1 284 ? 336.192 351.575 423.566 1.00 82.13 124 GLY A O 1
ATOM 932 N N . MET A 1 285 ? 336.699 350.985 425.673 1.00 70.64 125 MET A N 1
ATOM 933 C CA . MET A 1 285 ? 335.812 349.834 425.617 1.00 70.64 125 MET A CA 1
ATOM 934 C C . MET A 1 285 ? 334.446 350.144 426.205 1.00 70.64 125 MET A C 1
ATOM 935 O O . MET A 1 285 ? 333.423 349.733 425.649 1.00 70.64 125 MET A O 1
ATOM 940 N N . THR A 1 286 ? 334.407 350.861 427.322 1.00 59.42 126 THR A N 1
ATOM 941 C CA . THR A 1 286 ? 333.163 351.038 428.049 1.00 59.42 126 THR A CA 1
ATOM 942 C C . THR A 1 286 ? 332.198 351.945 427.307 1.00 59.42 126 THR A C 1
ATOM 943 O O . THR A 1 286 ? 332.591 352.866 426.594 1.00 59.42 126 THR A O 1
ATOM 947 N N . TRP A 1 287 ? 330.917 351.646 427.449 1.00 47.93 127 TRP A N 1
ATOM 948 C CA . TRP A 1 287 ? 329.877 352.484 426.892 1.00 47.93 127 TRP A CA 1
ATOM 949 C C . TRP A 1 287 ? 329.414 353.541 427.865 1.00 47.93 127 TRP A C 1
ATOM 950 O O . TRP A 1 287 ? 328.604 354.389 427.489 1.00 47.93 127 TRP A O 1
ATOM 961 N N . LYS A 1 288 ? 329.870 353.490 429.108 1.00 51.17 128 LYS A N 1
ATOM 962 C CA . LYS A 1 288 ? 329.324 354.365 430.125 1.00 51.17 128 LYS A CA 1
ATOM 963 C C . LYS A 1 288 ? 329.847 355.772 429.954 1.00 51.17 128 LYS A C 1
ATOM 964 O O . LYS A 1 288 ? 330.801 356.020 429.216 1.00 51.17 128 LYS A O 1
ATOM 970 N N . ASN A 1 289 ? 329.189 356.701 430.611 1.00 55.63 129 ASN A N 1
ATOM 971 C CA . ASN A 1 289 ? 329.665 358.059 430.664 1.00 55.63 129 ASN A CA 1
ATOM 972 C C . ASN A 1 289 ? 329.383 358.708 432.003 1.00 55.63 129 ASN A C 1
ATOM 973 O O . ASN A 1 289 ? 329.665 359.895 432.166 1.00 55.63 129 ASN A O 1
ATOM 978 N N . TYR A 1 290 ? 328.845 357.967 432.967 1.00 59.18 130 TYR A N 1
ATOM 979 C CA . TYR A 1 290 ? 328.198 358.585 434.111 1.00 59.18 130 TYR A CA 1
ATOM 980 C C . TYR A 1 290 ? 328.640 358.006 435.442 1.00 59.18 130 TYR A C 1
ATOM 981 O O . TYR A 1 290 ? 327.785 357.794 436.302 1.00 59.18 130 TYR A O 1
ATOM 990 N N . VAL A 1 291 ? 329.949 357.908 435.671 1.00 66.19 131 VAL A N 1
ATOM 991 C CA . VAL A 1 291 ? 330.616 356.926 436.526 1.00 66.19 131 VAL A CA 1
ATOM 992 C C . VAL A 1 291 ? 329.899 356.560 437.822 1.00 66.19 131 VAL A C 1
ATOM 993 O O . VAL A 1 291 ? 329.480 357.417 438.605 1.00 66.19 131 VAL A O 1
ATOM 997 N N . GLY A 1 292 ? 329.689 355.261 437.999 1.00 70.70 132 GLY A N 1
ATOM 998 C CA . GLY A 1 292 ? 328.731 354.764 438.959 1.00 70.70 132 GLY A CA 1
ATOM 999 C C . GLY A 1 292 ? 328.032 353.555 438.374 1.00 70.70 132 GLY A C 1
ATOM 1000 O O . GLY A 1 292 ? 328.254 353.188 437.222 1.00 70.70 132 GLY A O 1
ATOM 1001 N N . ARG A 1 293 ? 327.166 352.956 439.177 1.00 76.36 133 ARG A N 1
ATOM 1002 C CA . ARG A 1 293 ? 326.500 351.723 438.778 1.00 76.36 133 ARG A CA 1
ATOM 1003 C C . ARG A 1 293 ? 325.430 351.971 437.720 1.00 76.36 133 ARG A C 1
ATOM 1004 O O . ARG A 1 293 ? 325.130 353.113 437.377 1.00 76.36 133 ARG A O 1
#

Nearest PDB structures (foldseek):
  8jnn-assembly1_A  TM=1.008E+00  e=3.257E-26  Porphyridium purpureum

Solvent-accessible surface area: 11427 Å² total; per-residue (Å²): 236,137,166,103,118,15,35,39,74,227,72,85,86,57,148,129,82,161,122,136,145,85,107,57,123,131,72,121,135,53,67,127,37,42,8,88,79,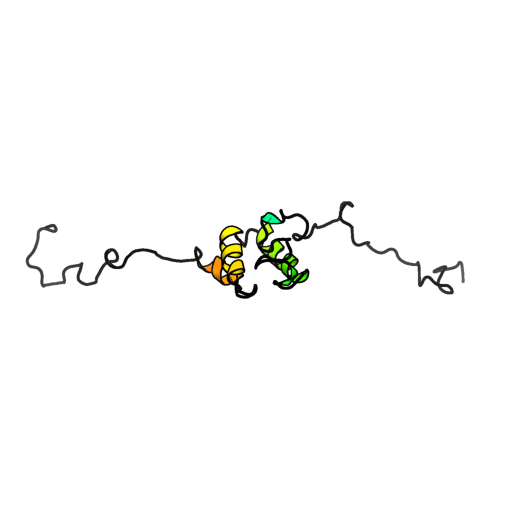144,34,154,80,93,29,10,1,5,25,89,139,98,107,63,43,6,0,43,93,130,16,49,24,128,149,2,22,69,86,3,0,92,74,24,47,84,56,120,15,88,55,136,51,0,57,121,11,5,100,86,63,50,59,23,113,81,1,53,78,94,8,100,95,108,80,64,93,63,116,163,99,46,118,172,106,83,116,119,119,156,94,97,91,168,199,72,132,65,196,76,146,133,145,42,269